Protein AF-G6C1Y5-F1 (afdb_monomer)

Secondary structure (DSSP, 8-state):
----S-SS-HHHHTSS-SSS--S-THHHHHHHHHHHHHS--HHHHHHHHHHHTTSS-HHHHHHHHHHHTT---HHHHHHHHHHHT--HHHHHHHHHHHS-TTTEEEETTEEEESS-TTS--

Solvent-accessible surface area (backbone atoms only — not comparable to full-atom values): 6991 Å² total; per-residue (Å²): 128,93,77,54,61,82,85,64,59,43,53,40,52,7,24,86,76,45,78,69,76,84,91,47,69,65,58,40,55,52,27,26,54,38,12,48,52,71,76,48,22,47,18,44,56,51,35,55,52,32,39,75,71,69,76,37,55,72,69,59,35,41,51,49,28,70,71,13,37,50,30,60,34,65,69,54,53,54,52,48,24,62,72,76,73,51,51,72,64,59,50,51,59,52,46,68,73,56,45,33,68,89,50,32,45,78,55,96,90,38,82,42,72,73,71,60,84,92,59,84,131

Radius of gyration: 15.0 Å; Cα contacts (8 Å, |Δi|>4): 147; chains: 1; bounding box: 36×33×37 Å

Structure (mmCIF, N/CA/C/O backbone):
data_AF-G6C1Y5-F1
#
_entry.id   AF-G6C1Y5-F1
#
loop_
_atom_site.group_PDB
_atom_site.id
_atom_site.type_symbol
_atom_site.label_atom_id
_atom_site.label_alt_id
_atom_site.label_comp_id
_atom_site.label_asym_id
_atom_site.label_entity_id
_atom_site.label_seq_id
_atom_site.pdbx_PDB_ins_code
_atom_site.Cartn_x
_atom_site.Cartn_y
_atom_site.Cartn_z
_atom_site.occupancy
_atom_site.B_iso_or_equiv
_atom_site.auth_seq_id
_atom_site.auth_comp_id
_atom_site.auth_asym_id
_atom_site.auth_atom_id
_atom_site.pdbx_PDB_model_num
ATOM 1 N N . GLY A 1 1 ? -15.135 -16.573 -16.548 1.00 65.25 1 GLY A N 1
ATOM 2 C CA . GLY A 1 1 ? -13.683 -16.797 -16.378 1.00 65.25 1 GLY A CA 1
ATOM 3 C C . GLY A 1 1 ? -13.319 -16.626 -14.918 1.00 65.25 1 GLY A C 1
ATOM 4 O O . GLY A 1 1 ? -14.186 -16.211 -14.162 1.00 65.25 1 GLY A O 1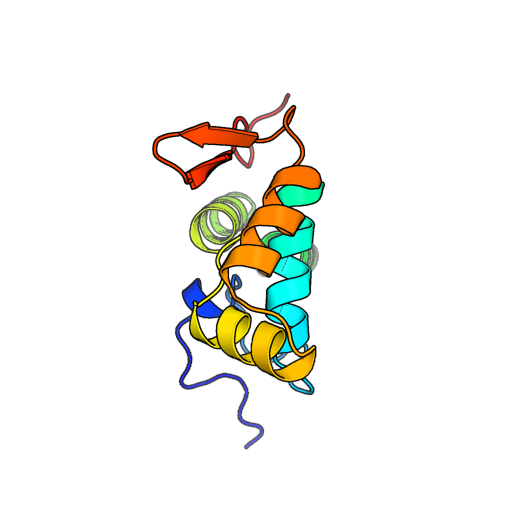
ATOM 5 N N . LEU A 1 2 ? -12.086 -16.946 -14.516 1.00 70.62 2 LEU A N 1
ATOM 6 C CA . LEU A 1 2 ? -11.576 -16.566 -13.192 1.00 70.62 2 LEU A CA 1
ATOM 7 C C . LEU A 1 2 ? -11.550 -15.034 -13.102 1.00 70.62 2 LEU A C 1
ATOM 9 O O . LEU A 1 2 ? -10.958 -14.383 -13.961 1.00 70.62 2 LEU A O 1
ATOM 13 N N . ILE A 1 3 ? -12.230 -14.474 -12.105 1.00 77.00 3 ILE A N 1
ATOM 14 C CA . ILE A 1 3 ? -12.316 -13.029 -11.875 1.00 77.00 3 ILE A CA 1
ATOM 15 C C . ILE A 1 3 ? -11.411 -12.737 -10.676 1.00 77.00 3 ILE A C 1
ATOM 17 O O . ILE A 1 3 ? -11.619 -13.287 -9.598 1.00 77.00 3 ILE A O 1
ATOM 21 N N . GLY A 1 4 ? -10.347 -11.960 -10.893 1.00 85.31 4 GLY A N 1
ATOM 22 C CA . GLY A 1 4 ? -9.508 -11.447 -9.807 1.00 85.31 4 GLY A CA 1
ATOM 23 C C . GLY A 1 4 ? -10.178 -10.259 -9.119 1.00 85.31 4 GLY A C 1
ATOM 24 O O . GLY A 1 4 ? -11.374 -10.038 -9.273 1.00 85.31 4 GLY A O 1
ATOM 25 N N . ARG A 1 5 ? -9.396 -9.430 -8.431 1.00 87.19 5 ARG A N 1
ATOM 26 C CA . ARG A 1 5 ? -9.860 -8.135 -7.906 1.00 87.19 5 ARG A CA 1
ATOM 27 C C . ARG A 1 5 ? -10.101 -7.155 -9.049 1.00 87.19 5 ARG A C 1
ATOM 29 O O . ARG A 1 5 ? -9.223 -6.357 -9.359 1.00 87.19 5 ARG A O 1
ATOM 36 N N . SER A 1 6 ? -11.201 -7.298 -9.785 1.00 86.81 6 SER A N 1
ATOM 37 C CA . SER A 1 6 ? -11.478 -6.543 -11.017 1.00 86.81 6 SER A CA 1
ATOM 38 C C . SER A 1 6 ? -12.173 -5.205 -10.783 1.00 86.81 6 SER A C 1
ATOM 40 O O . SER A 1 6 ? -12.213 -4.385 -11.694 1.00 86.81 6 SER A O 1
ATOM 42 N N . THR A 1 7 ? -12.737 -4.999 -9.595 1.00 89.81 7 THR A N 1
ATOM 43 C CA . THR A 1 7 ? -13.567 -3.830 -9.264 1.00 89.81 7 THR A CA 1
ATOM 44 C C . THR A 1 7 ? -12.865 -2.837 -8.348 1.00 89.81 7 THR A C 1
ATOM 46 O O . THR A 1 7 ? -13.234 -1.670 -8.308 1.00 89.81 7 THR A O 1
ATOM 49 N N . GLU A 1 8 ? -11.857 -3.296 -7.616 1.00 92.88 8 GLU A N 1
ATOM 50 C CA . GLU A 1 8 ? -11.167 -2.526 -6.596 1.00 92.88 8 GLU A CA 1
ATOM 51 C C . GLU A 1 8 ? -10.118 -1.591 -7.207 1.00 92.88 8 GLU A C 1
ATOM 53 O O . GLU A 1 8 ? -9.454 -1.927 -8.202 1.00 92.88 8 GLU A O 1
ATOM 58 N N . ASP A 1 9 ? -9.950 -0.426 -6.578 1.00 95.62 9 ASP A N 1
ATOM 59 C CA . ASP A 1 9 ? -8.868 0.503 -6.890 1.00 95.62 9 ASP A CA 1
ATOM 60 C C . ASP A 1 9 ? -7.526 -0.114 -6.473 1.00 95.62 9 ASP A C 1
ATOM 62 O O . ASP A 1 9 ? -7.377 -0.643 -5.373 1.00 95.62 9 ASP A O 1
ATOM 66 N N . LEU A 1 10 ? -6.535 -0.048 -7.358 1.00 96.00 10 LEU A N 1
ATOM 67 C CA . LEU A 1 10 ? -5.195 -0.578 -7.110 1.00 96.00 10 LEU A CA 1
ATOM 68 C C . LEU A 1 10 ? -4.487 0.147 -5.954 1.00 96.00 10 LEU A C 1
ATOM 70 O O . LEU A 1 10 ? -3.704 -0.476 -5.236 1.00 96.00 10 LEU A O 1
ATOM 74 N N . HIS A 1 11 ? -4.804 1.425 -5.721 1.00 97.06 11 HIS A N 1
ATOM 75 C CA . HIS A 1 11 ? -4.287 2.166 -4.569 1.00 97.06 11 HIS A CA 1
ATOM 76 C C . HIS A 1 11 ? -4.781 1.569 -3.257 1.00 97.06 11 HIS A C 1
ATOM 78 O O . HIS A 1 11 ? -4.013 1.455 -2.306 1.00 97.06 11 HIS A O 1
ATOM 84 N N . ASP A 1 12 ? -6.028 1.107 -3.210 1.00 97.00 12 ASP A N 1
ATOM 85 C CA . ASP A 1 12 ? -6.550 0.490 -1.998 1.00 97.00 12 ASP A CA 1
ATOM 86 C C . ASP A 1 12 ? -5.882 -0.863 -1.722 1.00 97.00 12 ASP A C 1
ATOM 88 O O . ASP A 1 12 ? -5.755 -1.266 -0.565 1.00 97.00 12 ASP A O 1
ATOM 92 N N . LEU A 1 13 ? -5.435 -1.558 -2.772 1.00 96.62 13 LEU A N 1
ATOM 93 C CA . LEU A 1 13 ? -4.757 -2.853 -2.672 1.00 96.62 13 LEU A CA 1
ATOM 94 C C . LEU A 1 13 ? -3.266 -2.746 -2.328 1.00 96.62 13 LEU A C 1
ATOM 96 O O . LEU A 1 13 ? -2.664 -3.758 -1.965 1.00 96.62 13 LEU A O 1
ATOM 100 N N . GLY A 1 14 ? -2.658 -1.571 -2.504 1.00 96.81 14 GLY A N 1
ATOM 101 C CA . GLY A 1 14 ? -1.218 -1.377 -2.327 1.00 96.81 14 GLY A CA 1
ATOM 102 C C . GLY A 1 14 ? -0.352 -2.130 -3.342 1.00 96.81 14 GLY A C 1
ATOM 103 O O . GLY A 1 14 ? 0.776 -2.524 -3.035 1.00 96.81 14 GLY A O 1
ATOM 104 N N . ARG A 1 15 ? -0.903 -2.415 -4.531 1.00 95.94 15 ARG A N 1
ATOM 105 C CA . ARG A 1 15 ? -0.262 -3.221 -5.584 1.00 95.94 15 ARG A CA 1
ATOM 106 C C . ARG A 1 15 ? -0.951 -3.051 -6.935 1.00 95.94 15 ARG A C 1
ATOM 108 O O . ARG A 1 15 ? -2.099 -2.626 -6.998 1.00 95.94 15 ARG A O 1
ATOM 115 N N . TYR A 1 16 ? -0.298 -3.505 -8.003 1.00 95.94 16 TYR A N 1
ATOM 116 C CA . TYR A 1 16 ? -0.821 -3.388 -9.369 1.00 95.94 16 TYR A CA 1
ATOM 117 C C . TYR A 1 16 ? -1.368 -4.695 -9.961 1.00 95.94 16 TYR A C 1
ATOM 119 O O . TYR A 1 16 ? -2.119 -4.656 -10.939 1.00 95.94 16 TYR A O 1
ATOM 127 N N . ARG A 1 17 ? -1.053 -5.869 -9.393 1.00 93.75 17 ARG A N 1
ATOM 128 C CA . ARG A 1 17 ? -1.646 -7.134 -9.859 1.00 93.75 17 ARG A CA 1
ATOM 129 C C . ARG A 1 17 ? -2.953 -7.456 -9.138 1.00 93.75 17 ARG A C 1
ATOM 131 O O . ARG A 1 17 ? -3.132 -7.199 -7.953 1.00 93.75 17 ARG A O 1
ATOM 138 N N . ARG A 1 18 ? -3.856 -8.119 -9.864 1.00 92.69 18 ARG A N 1
ATOM 139 C CA . ARG A 1 18 ? -5.231 -8.407 -9.412 1.00 92.69 18 ARG A CA 1
ATOM 140 C C . ARG A 1 18 ? -5.493 -9.866 -9.031 1.00 92.69 18 ARG A C 1
ATOM 142 O O . ARG A 1 18 ? -6.608 -10.183 -8.634 1.00 92.69 18 ARG A O 1
ATOM 149 N N . TYR A 1 19 ? -4.509 -10.755 -9.170 1.00 91.00 19 TYR A N 1
ATOM 150 C CA . TYR A 1 19 ? -4.738 -12.211 -9.172 1.00 91.00 19 TYR A CA 1
ATOM 151 C C . TYR A 1 19 ? -3.917 -12.991 -8.128 1.00 91.00 19 TYR A C 1
ATOM 153 O O . TYR A 1 19 ? -3.687 -14.183 -8.306 1.00 91.00 19 TYR A O 1
ATOM 161 N N . SER A 1 20 ? -3.478 -12.351 -7.037 1.00 88.50 20 SER A N 1
ATOM 162 C CA . SER A 1 20 ? -2.761 -13.040 -5.939 1.00 88.50 20 SER A CA 1
ATOM 163 C C . SER A 1 20 ? -3.446 -12.791 -4.598 1.00 88.50 20 SER A C 1
ATOM 165 O O . SER A 1 20 ? -4.017 -11.714 -4.428 1.00 88.50 20 SER A O 1
ATOM 167 N N . ALA A 1 21 ? -3.330 -13.735 -3.657 1.00 90.50 21 ALA A N 1
ATOM 168 C CA 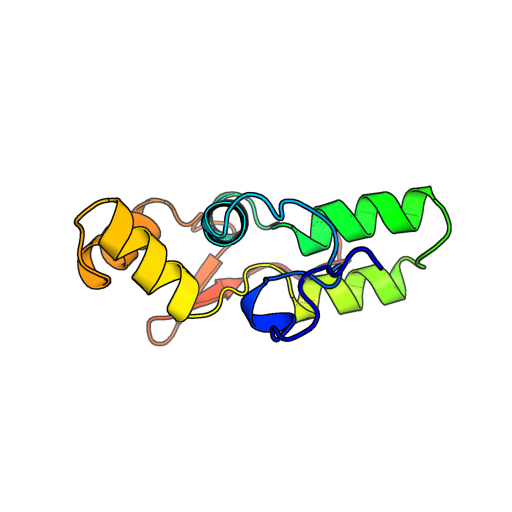. ALA A 1 21 ? -3.880 -13.634 -2.295 1.00 90.50 21 ALA A CA 1
ATOM 169 C C . ALA A 1 21 ? -5.368 -13.217 -2.284 1.00 90.50 21 ALA A C 1
ATOM 171 O O . ALA A 1 21 ? -5.754 -12.198 -1.710 1.00 90.50 21 ALA A O 1
ATOM 172 N N . LEU A 1 22 ? -6.189 -13.963 -3.032 1.00 90.50 22 LEU A N 1
ATOM 173 C CA . LEU A 1 22 ? -7.624 -13.692 -3.204 1.00 90.50 22 LEU A CA 1
ATOM 174 C C . LEU A 1 22 ? -8.493 -14.328 -2.113 1.00 90.50 22 LEU A C 1
ATOM 176 O O . LEU A 1 22 ? -9.684 -14.057 -2.0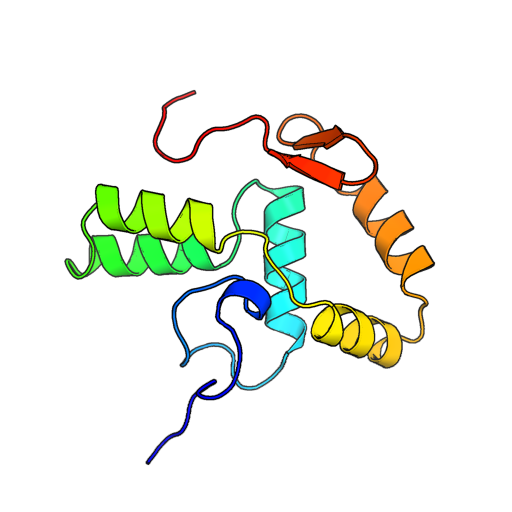40 1.00 90.50 22 LEU A O 1
ATOM 180 N N . ASP A 1 23 ? -7.900 -15.180 -1.286 1.00 90.44 23 ASP A N 1
ATOM 181 C CA . ASP A 1 23 ? -8.543 -15.887 -0.185 1.00 90.44 23 ASP A CA 1
ATOM 182 C C . ASP A 1 23 ? -8.907 -14.962 0.986 1.00 90.44 23 ASP A C 1
ATOM 184 O O . ASP A 1 23 ? -9.844 -15.256 1.725 1.00 90.44 23 ASP A O 1
ATOM 188 N N . SER A 1 24 ? -8.201 -13.835 1.154 1.00 91.44 24 SER A N 1
ATOM 189 C CA . SER A 1 24 ? -8.452 -12.892 2.246 1.00 91.44 24 SER A CA 1
ATOM 190 C C . SER A 1 24 ? -8.012 -11.457 1.935 1.00 91.44 24 SER A C 1
ATOM 192 O O . SER A 1 24 ? -6.990 -11.219 1.290 1.00 91.44 24 SER A O 1
ATOM 194 N N . ASN A 1 25 ? -8.747 -10.477 2.473 1.00 94.31 25 ASN A N 1
ATOM 195 C CA . ASN A 1 25 ? -8.351 -9.064 2.475 1.00 94.31 25 ASN A CA 1
ATOM 196 C C . ASN A 1 25 ? -7.261 -8.748 3.513 1.00 94.31 25 ASN A C 1
ATOM 198 O O . ASN A 1 25 ? -6.546 -7.758 3.369 1.00 94.31 25 ASN A O 1
ATOM 202 N N . LEU A 1 26 ? -7.059 -9.614 4.514 1.00 94.75 26 LEU A N 1
ATOM 203 C CA . LEU A 1 26 ? -6.071 -9.407 5.581 1.00 94.75 26 LEU A CA 1
ATOM 204 C C . LEU A 1 26 ? -4.635 -9.325 5.056 1.00 94.75 26 LEU A C 1
ATOM 206 O O . LEU A 1 26 ? -3.781 -8.667 5.653 1.00 94.75 26 LEU A O 1
ATOM 210 N N . HIS A 1 27 ? -4.373 -9.955 3.909 1.00 95.81 27 HIS A N 1
ATOM 211 C CA . HIS A 1 27 ? -3.085 -9.861 3.239 1.00 95.81 27 HIS A CA 1
ATOM 212 C C . HIS A 1 27 ? -2.714 -8.408 2.904 1.00 95.81 27 HIS A C 1
ATOM 214 O O . HIS A 1 27 ? -1.559 -8.029 3.064 1.00 95.81 27 HIS A O 1
ATOM 220 N N . ILE A 1 28 ? -3.684 -7.583 2.495 1.00 96.94 28 ILE A N 1
ATOM 221 C CA . ILE A 1 28 ? -3.460 -6.178 2.116 1.00 96.94 28 ILE A CA 1
ATOM 222 C C . ILE A 1 28 ? -2.930 -5.389 3.322 1.00 96.94 28 ILE A C 1
ATOM 224 O O . ILE A 1 28 ? -1.918 -4.696 3.219 1.00 96.94 28 ILE A O 1
ATOM 228 N N . ILE A 1 29 ? -3.545 -5.580 4.494 1.00 97.44 29 ILE A N 1
ATOM 229 C CA . ILE A 1 29 ? -3.094 -4.971 5.753 1.00 97.44 29 ILE A CA 1
ATOM 230 C C . ILE A 1 29 ? -1.693 -5.448 6.114 1.00 97.44 29 ILE A C 1
ATOM 232 O O . ILE A 1 29 ? -0.823 -4.632 6.412 1.00 97.44 29 ILE A O 1
ATOM 236 N N . GLY A 1 30 ? -1.442 -6.757 6.027 1.00 97.25 30 GLY A N 1
ATOM 237 C CA . GLY A 1 30 ? -0.120 -7.321 6.290 1.00 97.25 30 GLY A CA 1
ATOM 238 C C . GLY A 1 30 ? 0.981 -6.683 5.436 1.00 97.25 30 GLY A C 1
ATOM 239 O O . GLY A 1 30 ? 2.062 -6.395 5.947 1.00 97.25 30 GLY A O 1
ATOM 240 N N . GLN A 1 31 ? 0.703 -6.398 4.162 1.00 97.94 31 GLN A N 1
ATOM 241 C CA . GLN A 1 31 ? 1.664 -5.773 3.248 1.00 97.94 31 GLN A CA 1
ATOM 242 C C . GLN A 1 31 ? 1.902 -4.291 3.555 1.00 97.94 31 GLN A C 1
ATOM 244 O O . GLN A 1 31 ? 3.043 -3.832 3.502 1.00 97.94 31 GLN A O 1
ATOM 249 N N . MET A 1 32 ? 0.864 -3.553 3.950 1.00 97.94 32 MET A N 1
ATOM 250 C CA . MET A 1 32 ? 1.009 -2.168 4.408 1.00 97.94 32 MET A CA 1
ATOM 251 C C . MET A 1 32 ? 1.794 -2.081 5.729 1.00 97.94 32 MET A C 1
ATOM 253 O O . MET A 1 32 ? 2.698 -1.256 5.860 1.00 97.94 32 MET A O 1
ATOM 257 N N . LEU A 1 33 ? 1.560 -2.996 6.675 1.00 98.00 33 LEU A N 1
ATOM 258 C CA . LEU A 1 33 ? 2.364 -3.094 7.899 1.00 98.00 33 LEU A CA 1
ATOM 259 C C . LEU A 1 33 ? 3.826 -3.469 7.599 1.00 98.00 33 LEU A C 1
ATOM 261 O O . LEU A 1 33 ? 4.745 -2.904 8.199 1.00 98.00 33 LEU A O 1
ATOM 265 N N . LYS A 1 34 ? 4.056 -4.388 6.649 1.00 98.00 34 LYS A N 1
ATOM 266 C CA . LYS A 1 34 ? 5.398 -4.753 6.160 1.00 98.00 34 LYS A CA 1
ATOM 267 C C . LYS A 1 34 ? 6.137 -3.521 5.637 1.00 98.00 34 LYS A C 1
ATOM 269 O O . LYS A 1 34 ? 7.287 -3.306 6.019 1.00 98.00 34 LYS A O 1
ATOM 274 N N . TYR A 1 35 ? 5.455 -2.678 4.862 1.00 98.19 35 TYR A N 1
ATOM 275 C CA . TYR A 1 35 ? 6.011 -1.432 4.346 1.00 98.19 35 TYR A CA 1
ATOM 276 C C . TYR A 1 35 ? 6.463 -0.490 5.464 1.00 98.19 35 TYR A C 1
ATOM 278 O O . TYR A 1 35 ? 7.621 -0.083 5.478 1.00 98.19 35 TYR A O 1
ATOM 286 N N . TYR A 1 36 ? 5.620 -0.214 6.462 1.00 98.06 36 TYR A N 1
ATOM 287 C CA . TYR A 1 36 ? 6.009 0.665 7.572 1.00 98.06 36 TYR A CA 1
ATOM 288 C C . TYR A 1 36 ? 7.125 0.100 8.460 1.00 98.06 36 TYR A C 1
ATOM 290 O O . TYR A 1 36 ? 7.828 0.856 9.136 1.00 98.06 36 TYR A O 1
ATOM 298 N N . LYS A 1 37 ? 7.319 -1.221 8.452 1.00 97.81 37 LYS A N 1
ATOM 299 C CA . LYS A 1 37 ? 8.377 -1.886 9.215 1.00 97.81 37 LYS A CA 1
ATOM 300 C C . LYS A 1 37 ? 9.708 -1.972 8.463 1.00 97.81 37 LYS A C 1
ATOM 302 O O . LYS A 1 37 ? 10.760 -1.798 9.076 1.00 97.81 37 LYS A O 1
ATOM 307 N N . PHE A 1 38 ? 9.672 -2.247 7.160 1.00 97.19 38 PHE A N 1
ATOM 308 C CA . PHE A 1 38 ? 10.858 -2.612 6.376 1.00 97.19 38 PHE A CA 1
ATOM 309 C C . PHE A 1 38 ? 11.125 -1.721 5.157 1.00 97.19 38 PHE A C 1
ATOM 311 O O . PHE A 1 38 ? 12.156 -1.882 4.516 1.00 97.19 38 PHE A O 1
ATOM 318 N N . GLY A 1 39 ? 10.232 -0.787 4.831 1.00 96.38 39 GLY A N 1
ATOM 319 C CA . GLY A 1 39 ? 10.377 0.114 3.684 1.00 96.38 39 GLY A CA 1
ATOM 320 C C . GLY A 1 39 ? 9.918 -0.471 2.346 1.00 96.38 39 GLY A C 1
ATOM 321 O O . GLY 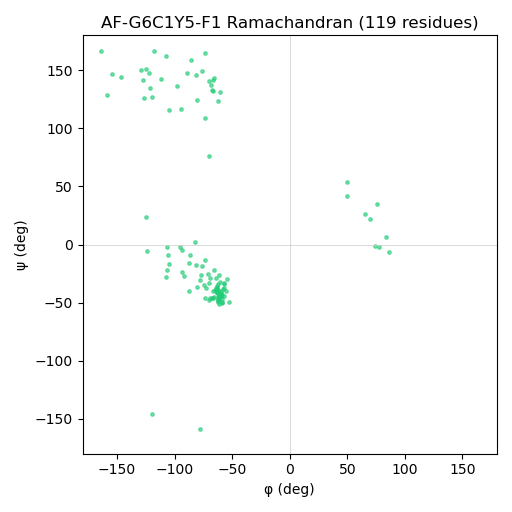A 1 39 ? 10.102 0.174 1.322 1.00 96.38 39 GLY A O 1
ATOM 322 N N . PHE A 1 40 ? 9.319 -1.666 2.338 1.00 96.88 40 PHE A N 1
ATOM 323 C CA . PHE A 1 40 ? 8.744 -2.276 1.139 1.00 96.88 40 PHE A CA 1
ATOM 324 C C . PHE A 1 40 ? 7.500 -3.111 1.473 1.00 96.88 40 PHE A C 1
ATOM 326 O O . PHE A 1 40 ? 7.419 -3.752 2.523 1.00 96.88 40 PHE A O 1
ATOM 333 N N . GLY A 1 41 ? 6.523 -3.093 0.578 1.00 96.56 41 GLY A N 1
ATOM 334 C CA . GLY A 1 41 ? 5.252 -3.805 0.6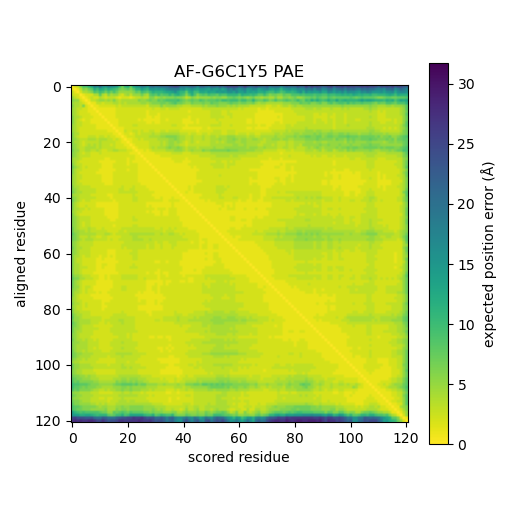41 1.00 96.56 41 GLY A CA 1
ATOM 335 C C . GLY A 1 41 ? 5.114 -4.764 -0.542 1.00 96.56 41 GLY A C 1
ATOM 336 O O . GLY A 1 41 ? 6.090 -5.397 -0.962 1.00 96.56 41 GLY A O 1
ATOM 337 N N . PHE A 1 42 ? 3.893 -4.941 -1.047 1.00 96.44 42 PHE A N 1
ATOM 338 C CA . PHE A 1 42 ? 3.629 -5.967 -2.053 1.00 96.44 42 PHE A CA 1
ATOM 339 C C . PHE A 1 42 ? 4.018 -5.529 -3.465 1.00 96.44 42 PHE A C 1
ATOM 341 O O . PHE A 1 42 ? 4.528 -6.345 -4.229 1.00 96.44 42 PHE A O 1
ATOM 348 N N . ALA A 1 43 ? 3.832 -4.250 -3.811 1.00 97.44 43 ALA A N 1
ATOM 349 C CA . ALA A 1 43 ? 4.182 -3.744 -5.137 1.00 97.44 43 ALA A CA 1
ATOM 350 C C . ALA A 1 43 ? 5.668 -3.985 -5.451 1.00 97.44 43 ALA A C 1
ATOM 352 O O . ALA A 1 43 ? 6.004 -4.374 -6.571 1.00 97.44 43 ALA A O 1
ATOM 353 N N . THR A 1 44 ? 6.540 -3.840 -4.445 1.00 97.50 44 THR A N 1
ATOM 354 C CA . THR A 1 44 ? 7.971 -4.158 -4.560 1.00 97.50 44 THR A CA 1
ATOM 355 C C . THR A 1 44 ? 8.213 -5.636 -4.857 1.00 97.50 44 THR A C 1
ATOM 357 O O . THR A 1 44 ? 8.957 -5.946 -5.790 1.00 97.50 44 THR A O 1
ATOM 360 N N . ASP A 1 45 ? 7.578 -6.554 -4.120 1.00 96.69 45 ASP A N 1
ATOM 361 C CA . ASP A 1 45 ? 7.747 -7.994 -4.359 1.00 96.69 45 ASP A CA 1
ATOM 362 C C . ASP A 1 45 ? 7.323 -8.349 -5.792 1.00 96.69 45 ASP A C 1
ATOM 364 O O . ASP A 1 45 ? 8.060 -9.016 -6.518 1.00 96.69 45 ASP A O 1
ATOM 368 N N . GLU A 1 46 ? 6.157 -7.859 -6.225 1.00 97.38 46 GLU A N 1
ATOM 369 C CA . GLU A 1 46 ? 5.630 -8.089 -7.573 1.00 97.38 46 GLU A CA 1
ATOM 370 C C . GLU A 1 46 ? 6.559 -7.537 -8.649 1.00 97.38 46 GLU A C 1
ATOM 372 O O . GLU A 1 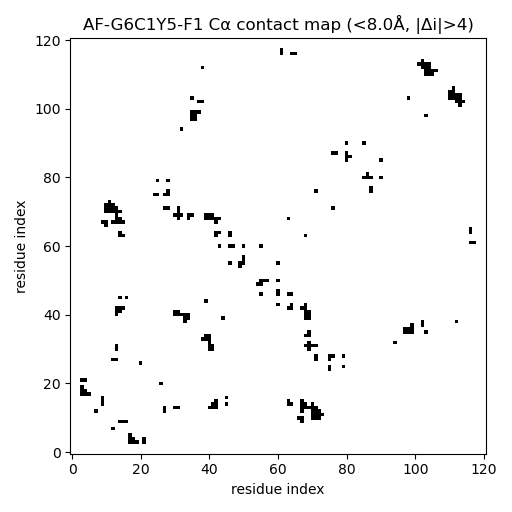46 ? 6.859 -8.238 -9.615 1.00 97.38 46 GLU A O 1
ATOM 377 N N . ALA A 1 47 ? 7.071 -6.318 -8.455 1.00 97.50 47 ALA A N 1
ATOM 378 C CA . ALA A 1 47 ? 7.990 -5.685 -9.393 1.00 97.50 47 ALA A CA 1
ATOM 379 C C . ALA A 1 47 ? 9.297 -6.470 -9.520 1.00 97.50 47 ALA A C 1
ATOM 381 O O . ALA A 1 47 ? 9.803 -6.646 -10.627 1.00 97.50 47 ALA A O 1
ATOM 382 N N . CYS A 1 48 ? 9.807 -7.025 -8.418 1.00 96.50 48 CYS A N 1
ATOM 383 C CA . CYS A 1 48 ? 10.985 -7.889 -8.452 1.00 96.50 48 CYS A CA 1
ATOM 384 C C . CYS A 1 48 ? 10.739 -9.164 -9.270 1.00 96.50 48 CYS A C 1
ATOM 386 O O . CYS A 1 48 ? 11.610 -9.579 -10.039 1.00 96.50 48 CYS A O 1
ATOM 388 N N . TYR A 1 49 ? 9.561 -9.783 -9.129 1.00 96.88 49 TYR A N 1
ATOM 389 C CA . TYR A 1 49 ? 9.180 -10.925 -9.961 1.00 96.88 49 TYR A CA 1
ATOM 390 C C . TYR A 1 49 ? 9.092 -10.531 -11.437 1.00 96.88 49 TYR A C 1
ATOM 392 O O . TYR A 1 49 ? 9.663 -11.211 -12.282 1.00 96.88 49 TYR A O 1
ATOM 400 N N . ASP A 1 50 ? 8.419 -9.429 -11.754 1.00 97.44 50 ASP A N 1
ATOM 401 C CA . ASP A 1 50 ? 8.193 -9.019 -13.138 1.00 97.44 50 ASP A CA 1
ATOM 402 C C . ASP A 1 50 ? 9.459 -8.536 -13.857 1.00 97.44 50 ASP A C 1
ATOM 404 O O . ASP A 1 50 ? 9.615 -8.825 -15.042 1.00 97.44 50 ASP A O 1
ATOM 408 N N . ILE A 1 51 ? 10.404 -7.901 -13.156 1.00 97.69 51 ILE A N 1
ATOM 409 C CA . ILE A 1 51 ? 11.737 -7.620 -13.711 1.00 97.69 51 ILE A CA 1
ATOM 410 C C . ILE A 1 51 ? 12.452 -8.931 -14.053 1.00 97.69 51 ILE A C 1
ATOM 412 O O . ILE A 1 51 ? 13.003 -9.069 -15.144 1.00 97.69 51 ILE A O 1
ATOM 416 N N . ARG A 1 52 ? 12.445 -9.911 -13.137 1.00 97.56 52 ARG A N 1
ATOM 417 C CA . ARG A 1 52 ? 13.145 -11.188 -13.347 1.00 97.56 52 ARG A CA 1
ATOM 418 C C . ARG A 1 52 ? 12.584 -11.971 -14.532 1.00 97.56 52 ARG A C 1
ATOM 420 O O . ARG A 1 52 ? 13.345 -12.606 -15.253 1.00 97.56 52 ARG A O 1
A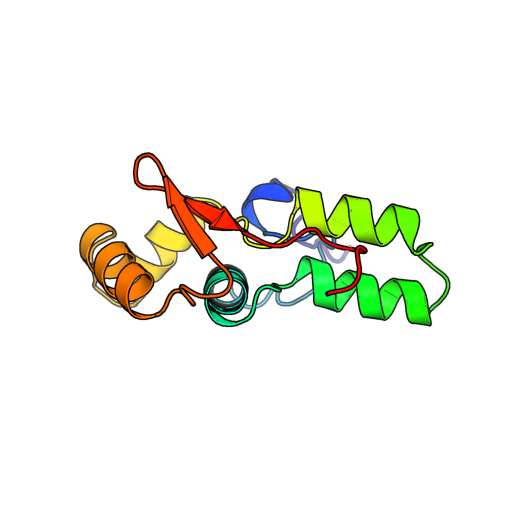TOM 427 N N . GLU A 1 53 ? 11.275 -11.899 -14.739 1.00 97.44 53 GLU A N 1
ATOM 428 C CA . GLU A 1 53 ? 10.592 -12.538 -15.868 1.00 97.44 53 GLU A CA 1
ATOM 429 C C . GLU A 1 53 ? 10.652 -11.705 -17.165 1.00 97.44 53 GLU A C 1
ATOM 431 O O . GLU A 1 53 ? 10.055 -12.096 -18.167 1.00 97.44 53 GLU A O 1
ATOM 436 N N . GLY A 1 54 ? 11.334 -10.553 -17.164 1.00 97.19 54 GLY A N 1
ATOM 437 C CA . GLY A 1 54 ? 11.468 -9.681 -18.334 1.00 97.19 54 GLY A CA 1
ATOM 438 C C . GLY A 1 54 ? 10.175 -8.970 -18.749 1.00 97.19 54 GLY A C 1
ATOM 439 O O . GLY A 1 54 ? 10.037 -8.584 -19.907 1.00 97.19 54 GLY A O 1
ATOM 440 N N . ARG A 1 55 ? 9.213 -8.822 -17.831 1.00 97.56 55 ARG A N 1
ATOM 441 C CA . ARG A 1 55 ? 7.908 -8.178 -18.070 1.00 97.56 55 ARG A CA 1
ATOM 442 C C . ARG A 1 55 ? 7.888 -6.695 -17.721 1.00 97.56 55 ARG A C 1
ATOM 444 O O . ARG A 1 55 ? 7.033 -5.985 -18.237 1.00 97.56 55 ARG A O 1
ATOM 451 N N . LEU A 1 56 ? 8.787 -6.254 -16.843 1.00 97.56 56 LEU A N 1
ATOM 452 C CA . LEU A 1 56 ? 8.972 -4.849 -16.493 1.00 97.56 56 LEU A CA 1
ATOM 453 C C . LEU A 1 56 ? 10.434 -4.447 -16.643 1.00 97.56 56 LEU A C 1
ATOM 455 O O . LEU A 1 56 ? 11.344 -5.190 -16.270 1.00 97.56 56 LEU A O 1
ATOM 459 N N . THR A 1 57 ? 10.646 -3.231 -17.124 1.00 97.81 57 THR A N 1
ATOM 460 C CA . THR A 1 57 ? 11.917 -2.524 -16.976 1.00 97.81 57 THR A CA 1
ATOM 461 C C . THR A 1 57 ? 12.094 -2.030 -15.538 1.00 97.81 57 THR A C 1
ATOM 463 O O . THR A 1 57 ? 11.152 -1.983 -14.738 1.00 97.81 57 THR A O 1
ATOM 466 N N . ARG A 1 58 ? 13.323 -1.644 -15.183 1.00 95.19 58 ARG A N 1
ATOM 467 C CA . ARG A 1 58 ? 13.616 -1.094 -13.853 1.00 95.19 58 ARG A CA 1
ATOM 468 C C . ARG A 1 58 ? 12.867 0.221 -13.632 1.00 95.19 58 ARG A C 1
ATOM 470 O O . ARG A 1 58 ? 12.391 0.473 -12.531 1.00 95.19 58 ARG A O 1
ATOM 477 N N . GLU A 1 59 ? 12.757 1.039 -14.667 1.00 96.19 59 GLU A N 1
ATOM 478 C CA . GLU A 1 59 ? 12.113 2.348 -14.639 1.00 96.19 59 GLU A CA 1
ATOM 479 C C . GLU A 1 59 ? 10.603 2.216 -14.394 1.00 96.19 59 GLU A C 1
ATOM 481 O O . GLU A 1 59 ? 10.063 2.886 -13.512 1.00 96.19 59 GLU A O 1
ATOM 486 N N . GLU A 1 60 ? 9.935 1.300 -15.102 1.00 97.31 60 GLU A N 1
ATOM 487 C CA . GLU A 1 60 ? 8.512 0.996 -14.886 1.00 97.31 60 GLU A CA 1
ATOM 488 C C . GLU A 1 60 ? 8.264 0.442 -13.480 1.00 97.31 60 GLU A C 1
ATOM 490 O O . GLU A 1 60 ? 7.320 0.846 -12.802 1.00 97.31 60 GLU A O 1
ATOM 495 N N . ALA A 1 61 ? 9.140 -0.448 -13.007 1.00 97.31 61 ALA A N 1
ATOM 496 C CA . ALA A 1 61 ? 9.066 -0.988 -11.657 1.00 97.31 61 ALA A CA 1
ATOM 497 C C . ALA A 1 61 ? 9.207 0.101 -10.584 1.00 97.31 61 ALA A C 1
ATOM 499 O O . ALA A 1 61 ? 8.421 0.125 -9.639 1.00 97.31 61 ALA A O 1
ATOM 500 N N . ILE A 1 62 ? 10.165 1.024 -10.730 1.00 96.50 62 ILE A N 1
ATOM 501 C CA . ILE A 1 62 ? 10.331 2.156 -9.805 1.00 96.50 62 ILE A CA 1
ATOM 502 C C . ILE A 1 62 ? 9.053 2.996 -9.763 1.00 96.50 62 ILE A C 1
ATOM 504 O O . ILE A 1 62 ? 8.620 3.381 -8.676 1.00 96.50 62 ILE A O 1
ATOM 508 N N . TRP A 1 63 ? 8.434 3.267 -10.914 1.00 96.81 63 TRP A N 1
ATOM 509 C CA . TRP A 1 63 ? 7.177 4.011 -10.964 1.00 96.81 63 TRP A CA 1
ATOM 510 C C . TRP A 1 63 ? 6.056 3.281 -10.210 1.00 96.81 63 TRP A C 1
ATOM 512 O O . TRP A 1 63 ? 5.463 3.854 -9.298 1.00 96.81 63 TRP A O 1
ATOM 522 N N . LEU A 1 64 ? 5.837 1.994 -10.505 1.00 97.75 64 LEU A N 1
ATOM 523 C CA . LEU A 1 64 ? 4.798 1.177 -9.863 1.00 97.75 64 LEU A CA 1
ATOM 524 C C . LEU A 1 64 ? 4.975 1.079 -8.344 1.00 97.75 64 LEU A C 1
ATOM 526 O O . LEU A 1 64 ? 3.999 1.151 -7.598 1.00 97.75 64 LEU A O 1
ATOM 530 N N . VAL A 1 65 ? 6.212 0.908 -7.878 1.00 97.44 65 VAL A N 1
ATOM 531 C CA . VAL A 1 65 ? 6.508 0.828 -6.445 1.00 97.44 65 VAL A CA 1
ATOM 532 C C . VAL A 1 65 ? 6.223 2.161 -5.757 1.00 97.44 65 VAL A C 1
ATOM 534 O O . VAL A 1 65 ? 5.571 2.170 -4.719 1.00 97.44 65 VAL A O 1
ATOM 537 N N . ASN A 1 66 ? 6.645 3.291 -6.331 1.00 95.50 66 ASN A N 1
ATOM 538 C CA . ASN A 1 66 ? 6.342 4.599 -5.739 1.00 95.50 66 ASN A CA 1
ATOM 539 C C . ASN A 1 66 ? 4.833 4.887 -5.689 1.00 95.50 66 ASN A C 1
ATOM 541 O O . ASN A 1 66 ? 4.369 5.534 -4.750 1.00 95.50 66 ASN A O 1
ATOM 545 N N . GLU A 1 67 ? 4.079 4.417 -6.683 1.00 96.88 67 GLU A N 1
ATOM 546 C CA . GLU A 1 67 ? 2.643 4.679 -6.769 1.00 96.88 67 GLU A CA 1
ATOM 547 C C . GLU A 1 67 ? 1.842 3.867 -5.740 1.00 96.88 67 GLU A C 1
ATOM 549 O O . GLU A 1 67 ? 0.975 4.402 -5.038 1.00 96.88 67 GLU A O 1
ATOM 554 N N . TYR A 1 68 ? 2.151 2.574 -5.618 1.00 97.62 68 TYR A N 1
ATOM 555 C CA . TYR A 1 68 ? 1.291 1.629 -4.907 1.00 97.62 68 TYR A CA 1
ATOM 556 C C . TYR A 1 68 ? 1.829 1.163 -3.557 1.00 97.62 68 TYR A C 1
ATOM 558 O O . TYR A 1 68 ? 1.035 0.795 -2.691 1.00 97.62 68 TYR A O 1
ATOM 566 N N . ASP A 1 69 ? 3.143 1.137 -3.345 1.00 96.25 69 ASP A N 1
ATOM 567 C CA . ASP A 1 69 ? 3.682 0.468 -2.167 1.00 96.25 69 ASP A CA 1
ATOM 568 C C . ASP A 1 69 ? 3.329 1.213 -0.870 1.00 96.25 69 ASP A C 1
ATOM 570 O O . ASP A 1 69 ? 3.342 2.443 -0.792 1.00 96.25 69 ASP A O 1
ATOM 574 N N . GLY A 1 70 ? 2.940 0.455 0.156 1.00 95.25 70 GLY A N 1
ATOM 575 C CA . GLY A 1 70 ? 2.484 1.016 1.431 1.00 95.25 70 GLY A CA 1
ATOM 576 C C . GLY A 1 70 ? 1.086 1.640 1.427 1.00 95.25 70 GLY A C 1
ATOM 577 O O . GLY A 1 70 ? 0.630 2.084 2.482 1.00 95.25 70 GLY A O 1
ATOM 578 N N . LYS A 1 71 ? 0.380 1.671 0.289 1.00 97.12 71 LYS A N 1
ATOM 579 C CA . LYS A 1 71 ? -1.026 2.091 0.247 1.00 97.12 71 LYS A CA 1
ATOM 580 C C . LYS A 1 71 ? -1.935 0.985 0.785 1.00 97.12 71 LYS A C 1
ATOM 582 O O . LYS A 1 71 ? -1.635 -0.203 0.675 1.00 97.12 71 LYS A O 1
ATOM 587 N N . CYS A 1 72 ? -3.043 1.391 1.388 1.00 97.38 72 CYS A N 1
ATOM 588 C CA . CYS A 1 72 ? -4.094 0.499 1.851 1.00 97.38 72 CYS A CA 1
ATOM 589 C C . CYS A 1 72 ? -5.388 1.299 1.994 1.00 97.38 72 CYS A C 1
ATOM 591 O O . CYS A 1 72 ? -5.390 2.354 2.632 1.00 97.38 72 CYS A O 1
ATOM 593 N N . GLY A 1 73 ? -6.468 0.807 1.393 1.00 97.06 73 GLY A N 1
ATOM 594 C CA . GLY A 1 73 ? -7.789 1.419 1.504 1.00 97.06 73 GLY A CA 1
ATOM 595 C C . GLY A 1 73 ? -8.333 1.313 2.928 1.00 97.06 73 GLY A C 1
ATOM 596 O O . GLY A 1 73 ? -8.171 0.282 3.588 1.00 97.06 73 GLY A O 1
ATOM 597 N N . GLN A 1 74 ? -9.014 2.362 3.396 1.00 97.25 74 GLN A N 1
ATOM 598 C CA . GLN A 1 74 ? -9.569 2.417 4.754 1.00 97.25 74 GLN A CA 1
ATOM 599 C C . GLN A 1 74 ? -10.523 1.245 5.037 1.00 97.25 74 GLN A C 1
ATOM 601 O O . GLN A 1 74 ? -10.514 0.706 6.139 1.00 97.25 74 GLN A O 1
ATOM 606 N N . GLN A 1 75 ? -11.261 0.776 4.027 1.00 97.25 75 GLN A N 1
ATOM 607 C CA . GLN A 1 75 ? -12.175 -0.361 4.142 1.00 97.25 75 GLN A CA 1
ATOM 608 C C . GLN A 1 75 ? -11.490 -1.644 4.629 1.00 97.25 75 GLN A C 1
ATOM 610 O O . GLN A 1 75 ? -12.100 -2.428 5.351 1.00 97.25 75 GLN A O 1
ATOM 615 N N . TYR A 1 76 ? -10.220 -1.857 4.272 1.00 97.56 76 TYR A N 1
ATOM 616 C CA . TYR A 1 76 ? -9.479 -3.042 4.700 1.00 97.56 76 TYR A CA 1
ATOM 617 C C . TYR A 1 76 ? -8.997 -2.913 6.145 1.00 97.56 76 TYR A C 1
ATOM 619 O O . TYR A 1 76 ? -8.908 -3.918 6.850 1.00 97.56 76 TYR A O 1
ATOM 627 N N . ILE A 1 77 ? -8.715 -1.686 6.595 1.00 98.06 77 ILE A N 1
ATOM 628 C CA . ILE A 1 77 ? -8.375 -1.401 7.994 1.00 98.06 77 ILE A CA 1
ATOM 629 C C . ILE A 1 77 ? -9.620 -1.612 8.854 1.00 98.06 77 ILE A C 1
ATOM 631 O O . ILE A 1 77 ? -9.548 -2.319 9.857 1.00 98.06 77 ILE A O 1
ATOM 635 N N . ASP A 1 78 ? -10.766 -1.088 8.419 1.00 98.12 78 ASP A N 1
ATOM 636 C CA . ASP A 1 78 ? -12.045 -1.241 9.114 1.00 98.12 78 ASP A CA 1
ATOM 637 C C . ASP A 1 78 ? -12.450 -2.721 9.225 1.00 98.12 78 ASP A C 1
ATOM 639 O O . ASP A 1 78 ? -12.856 -3.186 10.293 1.00 98.12 78 ASP A O 1
ATOM 643 N N . GLU A 1 79 ? -12.306 -3.487 8.136 1.00 97.62 79 GLU A N 1
ATOM 644 C CA . GLU A 1 79 ? -1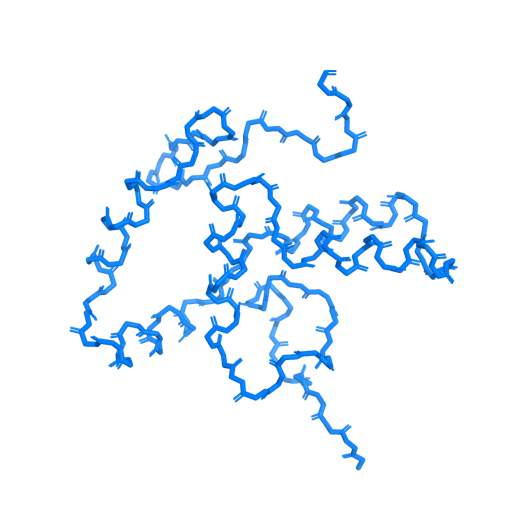2.575 -4.928 8.116 1.00 97.62 79 GLU A CA 1
ATOM 645 C C . GLU A 1 79 ? -11.653 -5.688 9.076 1.00 97.62 79 GLU A C 1
ATOM 647 O O . GLU A 1 79 ? -12.129 -6.519 9.853 1.00 97.62 79 GLU A O 1
ATOM 652 N N . PHE A 1 80 ? -10.353 -5.379 9.071 1.00 97.94 80 PHE A N 1
ATOM 653 C CA . PHE A 1 80 ? -9.389 -5.991 9.982 1.00 97.94 80 PHE A CA 1
ATOM 654 C C . PHE A 1 80 ? -9.700 -5.673 11.445 1.00 97.94 80 PHE A C 1
ATOM 656 O O . PHE A 1 80 ? -9.781 -6.591 12.261 1.00 97.94 80 PHE A O 1
ATOM 663 N N . CYS A 1 81 ? -9.922 -4.400 11.774 1.00 98.12 81 CYS A N 1
ATOM 664 C CA . CYS A 1 81 ? -10.226 -3.960 13.134 1.00 98.12 81 CYS A CA 1
ATOM 665 C C . CYS A 1 81 ? -11.504 -4.625 13.653 1.00 98.12 81 CYS A C 1
ATOM 667 O O . CYS A 1 81 ? -11.512 -5.187 14.750 1.00 98.12 81 CYS A O 1
ATOM 669 N N . LYS A 1 82 ? -12.550 -4.682 12.818 1.00 98.06 82 LYS A N 1
ATOM 670 C CA . LYS A 1 82 ? -13.782 -5.418 13.121 1.00 98.06 82 LYS A CA 1
ATOM 671 C C . LYS A 1 82 ? -13.524 -6.908 13.344 1.00 98.06 82 LYS A C 1
ATOM 673 O O . LYS A 1 82 ? -14.109 -7.486 14.256 1.00 98.06 82 LYS A O 1
ATOM 678 N N . TYR A 1 83 ? -12.682 -7.530 12.520 1.00 97.38 83 TYR A N 1
ATOM 679 C CA . TYR A 1 83 ? -12.378 -8.958 12.605 1.00 97.38 83 TYR A CA 1
ATOM 680 C C . TYR A 1 83 ? -11.687 -9.335 13.922 1.00 97.38 83 TYR A C 1
ATOM 682 O O . TYR A 1 83 ? -12.035 -10.354 14.515 1.00 97.38 83 TYR A O 1
ATOM 690 N N . ILE A 1 84 ? -10.747 -8.514 14.402 1.00 96.94 84 ILE A N 1
ATOM 691 C CA . ILE A 1 84 ? -10.002 -8.789 15.645 1.00 96.94 84 ILE A CA 1
ATOM 692 C C . ILE A 1 84 ? -10.581 -8.105 16.892 1.00 96.94 84 ILE A C 1
ATOM 694 O O . ILE A 1 84 ? -10.074 -8.320 17.990 1.00 96.94 84 ILE A O 1
ATOM 698 N N . GLY A 1 85 ? -11.640 -7.307 16.740 1.00 97.94 85 GLY A N 1
ATOM 699 C CA . GLY A 1 85 ? -12.345 -6.665 17.848 1.00 97.94 85 GLY A CA 1
ATOM 700 C C . GLY A 1 85 ? -11.623 -5.459 18.452 1.00 97.94 85 GLY A C 1
ATOM 701 O O . GLY A 1 85 ? -11.721 -5.260 19.659 1.00 97.94 85 GLY A O 1
ATOM 702 N N . ILE A 1 86 ? -10.918 -4.670 17.634 1.00 98.31 86 ILE A N 1
ATOM 703 C CA . ILE A 1 86 ? -10.283 -3.409 18.055 1.00 98.31 86 ILE A CA 1
ATOM 704 C C . ILE A 1 86 ? -10.870 -2.214 17.300 1.00 98.31 86 ILE A C 1
ATOM 706 O O . ILE A 1 86 ? -11.554 -2.362 16.286 1.00 98.31 86 ILE A O 1
ATOM 710 N N . THR A 1 87 ? -10.581 -1.016 17.784 1.00 98.50 87 THR A N 1
ATOM 711 C CA . THR A 1 87 ? -10.887 0.250 17.115 1.00 98.50 87 THR A CA 1
ATOM 712 C C . THR A 1 87 ? -9.785 0.653 16.131 1.00 98.50 87 THR A C 1
ATOM 714 O O . THR A 1 87 ? -8.630 0.237 16.245 1.00 98.50 87 THR A O 1
ATOM 717 N N . ASN A 1 88 ? -10.124 1.521 15.173 1.00 97.81 88 ASN A N 1
ATOM 718 C CA . ASN A 1 88 ? -9.133 2.118 14.271 1.00 97.81 88 ASN A CA 1
ATOM 719 C C . ASN A 1 88 ? -8.081 2.945 15.030 1.00 97.81 88 ASN A C 1
ATOM 721 O O . ASN A 1 88 ? -6.923 2.979 14.621 1.00 97.81 88 ASN A O 1
ATOM 725 N N . ASP A 1 89 ? -8.456 3.573 16.146 1.00 97.81 89 ASP A N 1
ATOM 726 C CA . ASP A 1 89 ? -7.519 4.339 16.971 1.00 97.81 89 ASP A CA 1
ATOM 727 C C . ASP A 1 89 ? -6.493 3.413 17.638 1.00 97.81 89 ASP A C 1
ATOM 729 O O . ASP A 1 89 ? -5.292 3.654 17.528 1.00 97.81 89 ASP A O 1
ATOM 733 N N . GLU A 1 90 ? -6.932 2.290 18.221 1.00 98.12 90 GLU A N 1
ATOM 734 C CA . GLU A 1 90 ? -6.025 1.265 18.762 1.00 98.12 90 GLU A CA 1
ATOM 735 C C . GLU A 1 90 ? -5.095 0.702 17.681 1.00 98.12 90 GLU A C 1
ATOM 737 O O . GLU A 1 90 ? -3.901 0.505 17.923 1.00 98.12 90 GLU A O 1
ATOM 742 N N . PHE A 1 91 ? -5.610 0.483 16.467 1.00 97.75 91 PHE A N 1
ATOM 743 C CA . PHE A 1 91 ? -4.790 0.065 15.332 1.00 97.75 91 PHE A CA 1
ATOM 744 C C . PHE A 1 91 ? -3.682 1.082 15.026 1.00 97.75 91 PHE A C 1
ATOM 746 O O . PHE A 1 91 ? -2.514 0.703 14.906 1.00 97.75 91 PHE A O 1
ATOM 753 N N . LEU A 1 92 ? -4.026 2.369 14.930 1.00 96.00 92 LEU A N 1
ATOM 754 C CA . LEU A 1 92 ? -3.070 3.441 14.650 1.00 96.00 92 LEU A CA 1
ATOM 755 C C . LEU A 1 92 ? -2.047 3.612 15.783 1.00 96.00 92 LEU A C 1
ATOM 757 O O . LEU A 1 92 ? -0.859 3.794 15.510 1.00 96.00 92 LEU A O 1
ATOM 761 N N . GLU A 1 93 ? -2.471 3.495 17.043 1.00 97.06 93 GLU A N 1
ATOM 762 C CA . GLU A 1 93 ? -1.578 3.528 18.206 1.00 97.06 93 GLU A CA 1
ATOM 763 C C . GLU A 1 93 ? -0.568 2.376 18.206 1.00 97.06 93 GLU A C 1
ATOM 765 O O . GLU A 1 93 ? 0.589 2.553 18.602 1.00 97.06 93 GLU A O 1
ATOM 770 N N . VAL A 1 94 ? -0.992 1.180 17.792 1.00 97.00 94 VAL A N 1
ATOM 771 C CA . VAL A 1 94 ? -0.098 0.027 17.650 1.00 97.00 94 VAL A CA 1
ATOM 772 C C . VAL A 1 94 ? 0.842 0.236 16.467 1.00 97.00 94 VAL A C 1
ATOM 774 O O . VAL A 1 94 ? 2.051 0.080 16.631 1.00 97.00 94 VAL A O 1
ATOM 777 N N . LEU A 1 95 ? 0.326 0.646 15.306 1.00 96.88 95 LEU A N 1
ATOM 778 C CA . LEU A 1 95 ? 1.130 0.933 14.118 1.00 96.88 95 LEU A CA 1
ATOM 779 C C . LEU A 1 95 ? 2.266 1.916 14.436 1.00 96.88 95 LEU A C 1
ATOM 781 O O . LEU A 1 95 ? 3.428 1.619 14.160 1.00 96.88 95 LEU A O 1
ATOM 785 N N . ASP A 1 96 ? 1.954 3.034 15.094 1.00 96.69 96 ASP A N 1
ATOM 786 C CA . ASP A 1 96 ? 2.909 4.079 15.484 1.00 96.69 96 ASP A CA 1
ATOM 787 C C . ASP A 1 96 ? 4.103 3.568 16.310 1.00 96.69 96 ASP A C 1
ATOM 789 O O . ASP A 1 96 ? 5.195 4.150 16.256 1.00 96.69 96 ASP A O 1
ATOM 793 N N . LYS A 1 97 ? 3.910 2.494 17.085 1.00 97.06 97 LYS A N 1
ATOM 794 C CA . LYS A 1 97 ? 4.961 1.871 17.906 1.00 97.06 97 LYS A CA 1
ATOM 795 C C . LYS A 1 97 ? 5.914 1.013 17.074 1.00 97.06 97 LYS A C 1
ATOM 797 O O . LYS A 1 97 ? 7.063 0.841 17.472 1.00 97.06 97 LYS A O 1
ATOM 802 N N . PHE A 1 98 ? 5.451 0.482 15.943 1.00 97.19 98 PHE A N 1
ATOM 803 C CA . PHE A 1 98 ? 6.203 -0.457 15.108 1.00 97.19 98 PHE A CA 1
ATOM 804 C C . PHE A 1 98 ? 6.745 0.144 13.809 1.00 97.19 98 PHE A C 1
ATOM 806 O O . PHE A 1 98 ? 7.551 -0.516 13.149 1.00 97.19 98 PHE A O 1
ATOM 813 N N . VAL A 1 99 ? 6.351 1.370 13.445 1.00 98.12 99 VAL A N 1
ATOM 814 C CA . VAL A 1 99 ? 6.943 2.063 12.294 1.00 98.12 99 VAL A CA 1
ATOM 815 C C . VAL A 1 99 ? 8.443 2.259 12.510 1.00 98.12 99 VAL A C 1
ATOM 817 O O . VAL A 1 99 ? 8.888 2.766 13.544 1.00 98.12 99 VAL A O 1
ATOM 820 N N . ASN A 1 100 ? 9.234 1.895 11.503 1.00 97.94 100 ASN A N 1
ATOM 821 C CA . ASN A 1 100 ? 10.672 2.095 11.531 1.00 97.94 100 ASN A CA 1
ATOM 822 C C . ASN A 1 100 ? 11.016 3.584 11.342 1.00 97.94 100 ASN A C 1
ATOM 824 O O . ASN A 1 100 ? 10.904 4.139 10.250 1.00 97.94 100 ASN A O 1
ATOM 828 N N . ARG A 1 101 ? 11.478 4.233 12.415 1.00 97.38 101 ARG A N 1
ATOM 829 C CA . ARG A 1 101 ? 11.797 5.672 12.433 1.00 97.38 101 ARG A CA 1
ATOM 830 C C . ARG A 1 101 ? 13.078 6.040 11.685 1.00 97.38 101 ARG A C 1
ATOM 832 O O . ARG A 1 101 ? 13.299 7.223 11.430 1.00 97.38 101 ARG A O 1
ATOM 839 N N . GLU A 1 102 ? 13.917 5.073 11.329 1.00 97.12 102 GLU A N 1
ATOM 840 C CA . GLU A 1 102 ? 15.061 5.307 10.440 1.00 97.12 102 GLU A CA 1
ATOM 841 C C . GLU A 1 102 ? 14.586 5.476 8.994 1.00 97.12 102 GLU A C 1
ATOM 843 O O . GLU A 1 102 ? 15.098 6.328 8.273 1.00 97.12 102 GLU A O 1
ATOM 848 N N . LEU A 1 103 ? 13.537 4.742 8.610 1.00 97.00 103 LEU A N 1
ATOM 849 C CA . LEU A 1 103 ? 12.972 4.749 7.260 1.00 97.00 103 LEU A CA 1
ATOM 850 C C . LEU A 1 103 ? 11.846 5.770 7.072 1.00 97.00 103 LEU A C 1
ATOM 852 O O . LEU A 1 103 ? 11.637 6.241 5.958 1.00 97.00 103 LEU A O 1
ATOM 856 N N . PHE A 1 104 ? 11.129 6.125 8.140 1.00 97.88 104 PHE A N 1
ATOM 857 C CA . PHE A 1 104 ? 9.951 6.988 8.076 1.00 97.88 104 PHE A CA 1
ATOM 858 C C . PHE A 1 104 ? 10.023 8.154 9.064 1.00 97.88 104 PHE A C 1
ATOM 860 O O . PHE A 1 104 ? 10.603 8.068 10.148 1.00 97.88 104 PHE A O 1
ATOM 867 N N . GLU A 1 105 ? 9.393 9.268 8.703 1.00 97.50 105 GLU A N 1
ATOM 868 C CA . GLU A 1 105 ? 9.111 10.398 9.592 1.00 97.50 105 GLU A CA 1
ATOM 869 C C . GLU A 1 105 ? 7.614 10.684 9.655 1.00 97.50 105 GLU A C 1
ATOM 871 O O . GLU A 1 105 ? 6.892 10.500 8.677 1.00 97.50 105 GLU A O 1
ATOM 876 N N . LYS A 1 106 ? 7.141 11.160 10.810 1.00 96.69 106 LYS A N 1
ATOM 877 C CA . LYS A 1 106 ? 5.745 11.559 10.985 1.00 96.69 106 LYS A CA 1
ATOM 878 C C . LYS A 1 106 ? 5.604 13.060 10.733 1.00 96.69 106 LYS A C 1
ATOM 880 O O . LYS A 1 106 ? 6.157 13.865 11.478 1.00 96.69 106 LYS A O 1
ATOM 885 N N . LYS A 1 107 ? 4.850 13.438 9.699 1.00 96.06 107 LYS A N 1
ATOM 886 C CA . LYS A 1 107 ? 4.541 14.825 9.314 1.00 96.06 107 LYS A CA 1
ATOM 887 C C . LYS A 1 107 ? 3.029 14.994 9.207 1.00 96.06 107 LYS A C 1
ATOM 889 O O . LYS A 1 107 ? 2.370 14.230 8.509 1.00 96.06 107 LYS A O 1
ATOM 894 N N . ASN A 1 108 ? 2.468 15.980 9.911 1.00 93.62 108 ASN A N 1
ATOM 895 C CA . ASN A 1 108 ? 1.020 16.248 9.945 1.00 93.62 108 ASN A CA 1
ATOM 896 C C . ASN A 1 108 ? 0.177 14.992 10.247 1.00 93.62 108 ASN A C 1
ATOM 898 O O . ASN A 1 108 ? -0.828 14.729 9.592 1.00 93.62 108 ASN A O 1
ATOM 902 N N . GLY A 1 109 ? 0.637 14.167 11.194 1.00 90.69 109 GLY A N 1
ATOM 903 C CA . GLY A 1 109 ? -0.043 12.928 11.580 1.00 90.69 109 GLY A CA 1
ATOM 904 C C . GLY A 1 109 ? 0.146 11.743 10.625 1.00 90.69 109 GLY A C 1
ATOM 905 O O . GLY A 1 109 ? -0.322 10.657 10.948 1.00 90.69 109 GLY A O 1
ATOM 906 N N . LYS A 1 110 ? 0.862 11.898 9.504 1.00 92.06 110 LYS A N 1
ATOM 907 C CA . LYS A 1 110 ? 1.099 10.834 8.515 1.00 92.06 110 LYS A CA 1
ATOM 908 C C . LYS A 1 110 ? 2.559 10.398 8.487 1.00 92.06 110 LYS A C 1
ATOM 910 O O . LYS A 1 110 ? 3.455 11.233 8.591 1.00 92.06 110 LYS A O 1
ATOM 915 N N . TRP A 1 111 ? 2.791 9.102 8.313 1.00 96.06 111 TRP A N 1
ATOM 916 C CA . TRP A 1 111 ? 4.123 8.543 8.093 1.00 96.06 111 TRP A CA 1
ATOM 917 C C . TRP A 1 111 ? 4.533 8.703 6.629 1.00 96.06 111 TRP A C 1
ATOM 919 O O . TRP A 1 111 ? 3.815 8.268 5.730 1.00 96.06 111 TRP A O 1
ATOM 929 N N . ILE A 1 112 ? 5.681 9.338 6.403 1.00 95.50 112 ILE A N 1
ATOM 930 C CA . ILE A 1 112 ? 6.244 9.638 5.084 1.00 95.50 112 ILE A CA 1
ATOM 931 C C . ILE A 1 112 ? 7.627 8.973 4.989 1.00 95.50 112 ILE A C 1
ATOM 933 O O . ILE A 1 112 ? 8.387 9.048 5.961 1.00 95.50 112 ILE A O 1
ATOM 937 N N . PRO A 1 113 ? 7.957 8.294 3.874 1.00 95.94 113 PRO A N 1
ATOM 938 C CA . PRO A 1 113 ? 9.268 7.677 3.690 1.00 95.94 113 PRO A CA 1
ATOM 939 C C . PRO A 1 113 ? 10.380 8.730 3.615 1.00 95.94 113 PRO A C 1
ATOM 941 O O . PRO A 1 113 ? 10.207 9.800 3.034 1.00 95.94 113 PRO A O 1
ATOM 944 N N . LYS A 1 114 ? 11.539 8.401 4.190 1.00 95.75 114 LYS A N 1
ATOM 945 C CA . LYS A 1 114 ? 12.790 9.180 4.126 1.00 95.75 114 LYS A CA 1
ATOM 946 C C . LYS A 1 114 ? 13.716 8.731 2.995 1.00 95.75 114 LYS A C 1
ATOM 948 O O . LYS A 1 114 ? 14.774 9.319 2.797 1.00 95.75 114 LYS A O 1
ATOM 953 N N . PHE A 1 115 ? 13.344 7.666 2.298 1.00 93.25 115 PHE A N 1
ATOM 954 C CA . PHE A 1 115 ? 14.109 7.067 1.214 1.00 93.25 115 PHE A CA 1
ATOM 955 C C . PHE A 1 115 ? 13.445 7.352 -0.131 1.00 93.25 115 PHE A C 1
ATOM 957 O O . PHE A 1 115 ? 12.254 7.665 -0.205 1.00 93.25 115 PHE A O 1
ATOM 964 N N . LYS A 1 116 ? 14.220 7.190 -1.202 1.00 91.56 116 LYS A N 1
ATOM 965 C CA . LYS A 1 116 ? 13.729 7.253 -2.574 1.00 91.56 116 LYS A CA 1
ATOM 966 C C . LYS A 1 116 ? 13.996 5.928 -3.269 1.00 91.56 116 LYS A C 1
ATOM 968 O O . LYS A 1 116 ? 15.113 5.420 -3.266 1.00 91.56 116 LYS A O 1
ATOM 973 N N . ILE A 1 117 ? 12.950 5.354 -3.849 1.00 91.06 117 ILE A N 1
ATOM 974 C CA . ILE A 1 117 ? 13.045 4.071 -4.543 1.00 91.06 117 ILE A CA 1
ATOM 975 C C . ILE A 1 117 ? 13.921 4.223 -5.788 1.00 91.06 117 ILE A C 1
ATOM 977 O O . ILE A 1 117 ? 13.728 5.139 -6.585 1.00 91.06 117 ILE A O 1
ATOM 981 N N . GLY A 1 118 ? 14.862 3.295 -5.964 1.00 84.06 118 GLY A N 1
ATOM 982 C CA . GLY A 1 118 ? 15.746 3.248 -7.130 1.00 84.06 118 GLY A CA 1
ATOM 983 C C . GLY A 1 118 ? 17.010 4.102 -7.019 1.00 84.06 118 GLY A C 1
ATOM 984 O O . GLY A 1 118 ? 17.881 3.963 -7.876 1.00 84.06 118 GLY A O 1
ATOM 985 N N . GLU A 1 119 ? 17.143 4.911 -5.967 1.00 84.06 119 GLU A N 1
ATOM 986 C CA . GLU A 1 119 ? 18.377 5.623 -5.632 1.00 84.06 119 GLU A CA 1
ATOM 987 C C . GLU A 1 119 ? 19.146 4.843 -4.560 1.00 84.06 119 GLU A C 1
ATOM 989 O O . GLU A 1 119 ? 18.553 4.295 -3.629 1.00 84.06 119 GLU A O 1
ATOM 994 N N . ASN A 1 120 ? 20.465 4.729 -4.725 1.00 61.06 120 ASN A N 1
ATOM 995 C CA . ASN A 1 120 ? 21.310 4.041 -3.752 1.00 61.06 120 ASN A CA 1
ATOM 996 C C . ASN A 1 120 ? 21.403 4.856 -2.451 1.00 61.06 120 ASN A C 1
ATOM 998 O O . ASN A 1 120 ? 21.527 6.081 -2.502 1.00 61.06 120 ASN A O 1
ATOM 1002 N N . LEU A 1 121 ? 21.379 4.142 -1.317 1.00 48.34 121 LEU A N 1
ATOM 1003 C CA . LEU A 1 121 ? 21.951 4.589 -0.040 1.00 48.34 121 LEU A CA 1
ATOM 1004 C C . LEU A 1 121 ? 23.462 4.818 -0.177 1.00 48.34 121 LEU A C 1
ATOM 1006 O O . LEU A 1 121 ? 24.107 4.013 -0.891 1.00 48.34 121 LEU A O 1
#

Sequence (121 aa):
GLIGRSTEDLHDLGRYRRYSALDSNLHIIGQMLKYYKFGFGFATDEACYDIREGRLTREEAIWLVNEYDGKCGQQYIDEFCKYIGITNDEFLEVLDKFVNRELFEKKNGKWIPKFKIGENL

Nearest PDB structures (foldseek):
  8wex-assembly1_A  TM=8.858E-01  e=8.411E-05  Legionella pneumophila
  8wex-assembly1_B  TM=8.718E-01  e=1.818E-04  Legionella pneumophila
  4xtk-assembly1_A  TM=1.913E-01  e=2.299E+00  Thermotoga maritima MSB8
  4xtk-assembly2_B  TM=2.247E-01  e=4.970E+00  Thermotoga maritima MSB8
  4xtk-assembly4_D  TM=2.299E-01  e=5.652E+00  Thermotoga maritima MSB8

pLDDT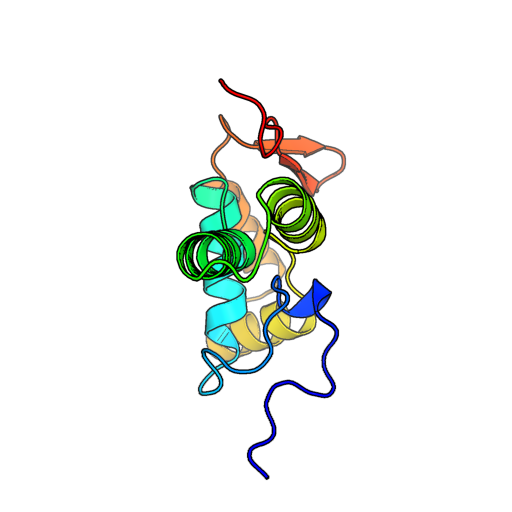: mean 94.51, std 7.2, range [48.34, 98.5]

Mean predicted aligned error: 3.43 Å

Foldseek 3Di:
DDDFQPPDDLLQQLADDGHPPRVDLVLSVVQLLVCQQPVWGDLQVVLVVCVVVVNDDPVRSLVRRVRRGNGHHVVSLVVVCVVVVHDSVVVLVVSVVRGDPVQWDADPNDTDGPDRPPDDD